Protein AF-A0AAQ0F4A5-F1 (afdb_monomer_lite)

Structure (mmCIF, N/CA/C/O backbone):
data_AF-A0AAQ0F4A5-F1
#
_entry.id   AF-A0AAQ0F4A5-F1
#
loop_
_atom_site.group_PDB
_atom_site.id
_atom_site.type_symbol
_atom_site.label_atom_id
_atom_site.label_alt_id
_atom_site.label_comp_id
_atom_site.label_asym_id
_atom_site.label_entity_id
_atom_site.label_seq_id
_atom_site.pdbx_PDB_ins_code
_atom_site.Cartn_x
_atom_site.Cartn_y
_atom_site.Cartn_z
_atom_site.occupancy
_atom_site.B_iso_or_equiv
_atom_site.auth_seq_id
_atom_site.auth_comp_id
_atom_site.auth_asym_id
_atom_site.auth_atom_id
_atom_site.pdbx_PDB_model_num
ATOM 1 N N . TRP A 1 1 ? -15.335 34.787 22.358 1.00 54.72 1 TRP A N 1
ATOM 2 C CA . TRP A 1 1 ? -14.188 33.852 22.406 1.00 54.72 1 TRP A CA 1
ATOM 3 C C . TRP A 1 1 ? -14.020 33.265 23.816 1.00 54.72 1 TRP A C 1
ATOM 5 O O . TRP A 1 1 ? -14.791 32.371 24.120 1.00 54.72 1 TRP A O 1
ATOM 15 N N . GLN A 1 2 ? -13.180 33.771 24.732 1.00 52.53 2 GLN A N 1
ATOM 16 C CA . GLN A 1 2 ? -12.981 33.135 26.055 1.00 52.53 2 GLN A CA 1
ATOM 17 C C . GLN A 1 2 ? -14.220 33.181 26.975 1.00 52.53 2 GLN A C 1
ATOM 19 O O . GLN A 1 2 ? -14.551 32.189 27.612 1.00 52.53 2 GLN A O 1
ATOM 24 N N . LYS A 1 3 ? -14.953 34.304 26.999 1.00 54.41 3 LYS A N 1
ATOM 25 C CA . LYS A 1 3 ? -16.186 34.454 27.803 1.00 54.41 3 LYS A CA 1
ATOM 26 C C . LYS A 1 3 ? -17.349 33.561 27.346 1.00 54.41 3 LYS A C 1
ATOM 28 O O . LYS A 1 3 ? -18.250 33.306 28.131 1.00 54.41 3 LYS A O 1
ATOM 33 N N . GLU A 1 4 ? -17.346 33.113 26.092 1.00 57.25 4 GLU A N 1
ATOM 34 C CA . GLU A 1 4 ? -18.427 32.281 25.538 1.00 57.25 4 GLU A CA 1
ATOM 35 C C . GLU A 1 4 ? -18.221 30.794 25.831 1.00 57.25 4 GLU A C 1
ATOM 37 O O . GLU A 1 4 ? -19.200 30.064 25.933 1.00 57.25 4 GLU A O 1
ATOM 42 N N . GLN A 1 5 ? -16.973 30.352 26.028 1.00 59.72 5 GLN A N 1
ATOM 43 C CA . GLN A 1 5 ? -16.706 29.000 26.522 1.00 59.72 5 GLN A CA 1
ATOM 44 C C . GLN A 1 5 ? -17.018 28.852 28.013 1.00 59.72 5 GLN A C 1
ATOM 46 O O . GLN A 1 5 ? -17.524 27.814 28.417 1.00 59.72 5 GLN A O 1
ATOM 51 N N . ASP A 1 6 ? -16.777 29.892 28.814 1.00 55.38 6 ASP A N 1
ATOM 52 C CA . ASP A 1 6 ? -17.028 29.860 30.264 1.00 55.38 6 ASP A CA 1
ATOM 53 C C . ASP A 1 6 ? -18.533 29.859 30.611 1.00 55.38 6 ASP A C 1
ATOM 55 O O . ASP A 1 6 ? -18.949 29.328 31.636 1.00 55.38 6 ASP A O 1
ATOM 59 N N . ALA A 1 7 ? -19.369 30.422 29.729 1.00 55.06 7 ALA A N 1
ATOM 60 C CA . ALA A 1 7 ? -20.828 30.451 29.871 1.00 55.06 7 ALA A CA 1
ATOM 61 C C . ALA A 1 7 ? -21.536 29.215 29.2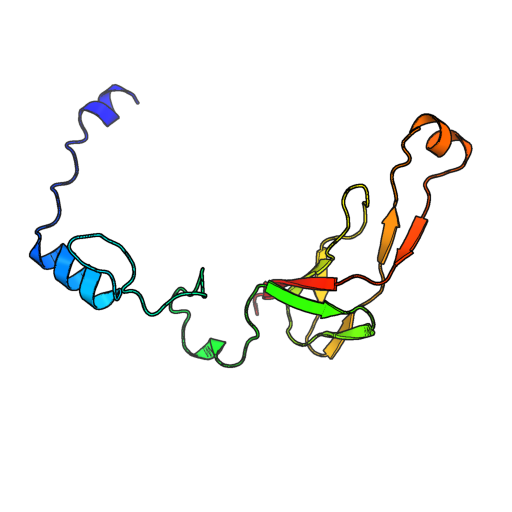80 1.00 55.06 7 ALA A C 1
ATOM 63 O O . ALA A 1 7 ? -22.749 29.063 29.446 1.00 55.06 7 ALA A O 1
ATOM 64 N N . ALA A 1 8 ? -20.806 28.336 28.587 1.00 56.56 8 ALA A N 1
ATOM 65 C CA . ALA A 1 8 ? -21.346 27.079 28.095 1.00 56.56 8 ALA A CA 1
ATOM 66 C C . ALA A 1 8 ? -21.436 26.103 29.272 1.00 56.56 8 ALA A C 1
ATOM 68 O O . ALA A 1 8 ? -20.491 25.375 29.577 1.00 56.56 8 ALA A O 1
ATOM 69 N N . ALA A 1 9 ? -22.579 26.126 29.962 1.00 56.66 9 ALA A N 1
ATOM 70 C CA . ALA A 1 9 ? -22.902 25.134 30.976 1.00 56.66 9 ALA A CA 1
ATOM 71 C C . ALA A 1 9 ? -22.602 23.730 30.412 1.00 56.66 9 ALA A C 1
ATOM 73 O O . ALA A 1 9 ? -23.008 23.447 29.277 1.00 56.66 9 ALA A O 1
ATOM 74 N N . PRO A 1 10 ? -21.885 22.865 31.156 1.00 58.69 10 PRO A N 1
ATOM 75 C CA . PRO A 1 10 ? -21.589 21.519 30.697 1.00 58.69 10 PRO A CA 1
ATOM 76 C C . PRO A 1 10 ? -22.893 20.849 30.257 1.00 58.69 10 PRO A C 1
ATOM 78 O O . PRO A 1 10 ? -23.884 20.955 30.991 1.00 58.69 10 PRO A O 1
ATOM 81 N N . PRO A 1 11 ? -22.935 20.196 29.081 1.00 59.72 11 PRO A N 1
ATOM 82 C CA . PRO A 1 11 ? -24.125 19.474 28.666 1.00 59.72 11 PRO A CA 1
ATOM 83 C C . PRO A 1 11 ? -24.523 18.531 29.796 1.00 59.72 11 PRO A C 1
ATOM 85 O O . PRO A 1 11 ? -23.680 17.837 30.374 1.00 59.72 11 PRO A O 1
ATOM 88 N N . GLN A 1 12 ? -25.803 18.570 30.158 1.00 58.91 12 GLN A N 1
ATOM 89 C CA . GLN A 1 12 ? -26.330 17.757 31.240 1.00 58.91 12 GLN A CA 1
ATOM 90 C C . GLN A 1 12 ? -25.978 16.297 30.945 1.00 58.91 12 GLN A C 1
ATOM 92 O O . GLN A 1 12 ? -26.218 15.816 29.834 1.00 58.91 12 GLN A O 1
ATOM 97 N N . LYS A 1 13 ? -25.339 15.623 31.912 1.00 57.66 13 LYS A N 1
ATOM 98 C CA . LYS A 1 13 ? -24.953 14.219 31.760 1.00 57.66 13 LYS A CA 1
ATOM 99 C C . LYS A 1 13 ? -26.201 13.442 31.310 1.00 57.66 13 LYS A C 1
ATOM 101 O O . LYS A 1 13 ? -27.230 13.567 31.980 1.00 57.66 13 LYS A O 1
ATOM 106 N N . PRO A 1 14 ? -26.145 12.700 30.190 1.00 64.25 14 PRO A N 1
ATOM 107 C CA . PRO A 1 14 ? -27.288 11.921 29.744 1.00 64.25 14 PRO A CA 1
ATOM 108 C C . PRO A 1 14 ? -27.683 10.938 30.846 1.00 64.25 14 PRO A C 1
ATOM 110 O O . PRO A 1 14 ? -26.819 10.403 31.544 1.00 64.25 14 PRO A O 1
ATOM 113 N N . SER A 1 15 ? -28.987 10.743 31.028 1.00 68.75 15 SER A N 1
ATOM 114 C CA . SER A 1 15 ? -29.528 9.823 32.028 1.00 68.75 15 SER A CA 1
ATOM 115 C C . SER A 1 15 ? -28.944 8.422 31.835 1.00 68.75 15 SER A C 1
ATOM 117 O O . SER A 1 15 ? -28.781 7.973 30.699 1.00 68.75 15 SER A O 1
ATOM 119 N N . ASP A 1 16 ? -28.656 7.719 32.932 1.00 68.56 16 ASP A N 1
ATOM 120 C CA . ASP A 1 16 ? -28.017 6.395 32.899 1.00 68.56 16 ASP A CA 1
ATOM 121 C C . ASP A 1 16 ? -28.802 5.365 32.061 1.00 68.56 16 ASP A C 1
ATOM 123 O O . ASP A 1 16 ? -28.211 4.476 31.453 1.00 68.56 16 ASP A O 1
ATOM 127 N N . GLU A 1 17 ? -30.121 5.534 31.934 1.00 70.88 17 GLU A N 1
ATOM 128 C CA . GLU A 1 17 ? -30.977 4.737 31.046 1.00 70.88 17 GLU A CA 1
ATOM 129 C C . GLU A 1 17 ? -30.602 4.905 29.564 1.00 70.88 17 GLU A C 1
ATOM 131 O O . GLU A 1 17 ? -30.446 3.921 28.845 1.00 70.88 17 GLU A O 1
ATOM 136 N N . MET A 1 18 ? -30.361 6.140 29.117 1.00 72.25 18 MET A N 1
ATOM 137 C CA . MET A 1 18 ? -29.965 6.424 27.736 1.00 72.25 18 MET A CA 1
ATOM 138 C C . MET A 1 18 ? -28.540 5.942 27.448 1.00 72.25 18 MET A C 1
ATOM 140 O O . MET A 1 18 ? -28.248 5.489 26.342 1.00 72.25 18 MET A O 1
ATOM 144 N N . ILE A 1 19 ? -27.658 5.993 28.452 1.00 70.00 19 ILE A N 1
ATOM 145 C CA . ILE A 1 19 ? -26.312 5.415 28.369 1.00 70.00 19 ILE A CA 1
ATOM 146 C C . ILE A 1 19 ? -26.407 3.895 28.198 1.00 70.00 19 ILE A C 1
ATOM 148 O O . ILE A 1 19 ? -25.724 3.344 27.339 1.00 70.00 19 ILE A O 1
ATOM 152 N N . ASN A 1 20 ? -27.274 3.226 28.959 1.00 71.56 20 ASN A N 1
ATOM 153 C CA . ASN A 1 20 ? -27.443 1.777 28.897 1.00 71.56 20 ASN A CA 1
ATOM 154 C C . ASN A 1 20 ? -28.075 1.316 27.573 1.00 71.56 20 ASN A C 1
ATOM 156 O O . ASN A 1 20 ? -27.592 0.366 26.961 1.00 71.56 20 ASN A O 1
ATOM 160 N N . GLU A 1 21 ? -29.091 2.028 27.079 1.00 77.06 21 GLU A N 1
ATOM 161 C CA . GLU A 1 21 ? -29.694 1.750 25.770 1.00 77.06 21 GLU A CA 1
ATOM 162 C C . GLU A 1 21 ? -28.677 1.931 24.634 1.00 77.06 21 GLU A C 1
ATOM 164 O O . GLU A 1 21 ? -28.546 1.058 23.774 1.00 77.06 21 GLU A O 1
ATOM 169 N N . MET A 1 22 ? -27.881 3.009 24.655 1.00 72.44 22 MET A N 1
ATOM 170 C CA . MET A 1 22 ? -26.809 3.204 23.672 1.00 72.44 22 MET A CA 1
ATOM 171 C C . MET A 1 22 ? -25.698 2.159 23.803 1.00 72.44 22 MET A C 1
ATOM 173 O O . MET A 1 22 ? -25.209 1.667 22.786 1.00 72.44 22 MET A O 1
ATOM 177 N N . ALA A 1 23 ? -25.306 1.795 25.025 1.00 70.44 23 ALA A N 1
ATOM 178 C CA . ALA A 1 23 ? -24.283 0.786 25.274 1.00 70.44 23 ALA A CA 1
ATOM 179 C C . ALA A 1 23 ? -24.733 -0.585 24.758 1.00 70.44 23 ALA A C 1
ATOM 181 O O . ALA A 1 23 ? -24.020 -1.215 23.981 1.00 70.44 23 ALA A O 1
ATOM 182 N N . LYS A 1 24 ? -25.965 -0.998 25.067 1.00 71.25 24 LYS A N 1
ATOM 183 C CA . LYS A 1 24 ? -26.567 -2.230 24.549 1.00 71.25 24 LYS A CA 1
ATOM 184 C C . LYS A 1 24 ? -26.690 -2.207 23.026 1.00 71.25 24 LYS A C 1
ATOM 186 O O . LYS A 1 24 ? -26.307 -3.177 22.377 1.00 71.25 24 LYS A O 1
ATOM 191 N N . ALA A 1 25 ? -27.147 -1.095 22.446 1.00 72.62 25 ALA A N 1
ATOM 192 C CA . ALA A 1 25 ? -27.235 -0.925 20.995 1.00 72.62 25 ALA A CA 1
ATOM 193 C C . ALA A 1 25 ? -25.862 -0.980 20.299 1.00 72.62 25 ALA A C 1
ATOM 195 O O . ALA A 1 25 ? -25.771 -1.400 19.147 1.00 72.62 25 ALA A O 1
ATOM 196 N N . LYS A 1 26 ? -24.786 -0.568 20.980 1.00 67.94 26 LYS A N 1
ATOM 197 C CA . LYS A 1 26 ? -23.406 -0.586 20.467 1.00 67.94 26 LYS A CA 1
ATOM 198 C C . LYS A 1 26 ? -22.572 -1.770 20.965 1.00 67.94 26 LYS A C 1
ATOM 200 O O . LYS A 1 26 ? -21.384 -1.820 20.661 1.00 67.94 26 LYS A O 1
ATOM 205 N N . HIS A 1 27 ? -23.179 -2.731 21.669 1.00 66.94 27 HIS A N 1
ATOM 206 C CA . HIS A 1 27 ? -22.498 -3.896 22.251 1.00 66.94 27 HIS A CA 1
ATOM 207 C C . HIS A 1 27 ? -21.318 -3.517 23.170 1.00 66.94 27 HIS A C 1
ATOM 209 O O . HIS A 1 27 ? -20.295 -4.203 23.231 1.00 66.94 27 HIS A O 1
ATOM 215 N N . LEU A 1 28 ? -21.467 -2.401 23.876 1.00 67.38 28 LEU A N 1
ATOM 216 C CA . LEU A 1 28 ? -20.521 -1.895 24.857 1.00 67.38 28 LEU A CA 1
ATOM 217 C C . LEU A 1 28 ? -21.000 -2.262 26.258 1.00 67.38 28 LEU A C 1
ATOM 219 O O . LEU A 1 28 ? -22.200 -2.300 26.531 1.00 67.38 28 LEU A O 1
ATOM 223 N N . ASP A 1 29 ? -20.052 -2.509 27.153 1.00 66.19 29 ASP A N 1
ATOM 224 C CA . ASP A 1 29 ? -20.347 -2.652 28.569 1.00 66.19 29 ASP A CA 1
ATOM 225 C C . ASP A 1 29 ? -20.735 -1.277 29.156 1.00 66.19 29 ASP A C 1
ATOM 227 O O . ASP A 1 29 ? -19.936 -0.339 29.077 1.00 66.19 29 ASP A O 1
ATOM 231 N N . PRO A 1 30 ? -21.936 -1.113 29.737 1.00 60.78 30 PRO A N 1
ATOM 232 C CA . PRO A 1 30 ? -22.426 0.182 30.212 1.00 60.78 30 PRO A CA 1
ATOM 233 C C . PRO A 1 30 ? -21.657 0.724 31.428 1.00 60.78 30 PRO A C 1
ATOM 235 O O . PRO A 1 30 ? -21.676 1.931 31.660 1.00 60.78 30 PRO A O 1
ATOM 238 N N . ALA A 1 31 ? -20.971 -0.131 32.195 1.00 62.25 31 ALA A N 1
ATOM 239 C CA . ALA A 1 31 ? -20.199 0.285 33.367 1.00 62.25 31 ALA A CA 1
ATOM 240 C C . ALA A 1 31 ? -18.757 0.682 33.013 1.00 62.25 31 ALA A C 1
ATOM 242 O O . ALA A 1 31 ? -18.173 1.544 33.668 1.00 62.25 31 ALA A O 1
ATOM 243 N N . THR A 1 32 ? -18.192 0.069 31.971 1.00 60.66 32 THR A N 1
ATOM 244 C CA . THR A 1 32 ? -16.766 0.195 31.635 1.00 60.66 32 THR A CA 1
ATOM 245 C C . THR A 1 32 ? -16.525 0.911 30.304 1.00 60.66 32 THR A C 1
ATOM 247 O O . THR A 1 32 ? -15.406 1.334 30.025 1.00 60.66 32 THR A O 1
ATOM 250 N N . GLY A 1 33 ? -17.551 1.047 29.458 1.00 58.72 33 GLY A N 1
ATOM 251 C CA . GLY A 1 33 ? -17.445 1.605 28.105 1.00 58.72 33 GLY A CA 1
ATOM 252 C C . GLY A 1 33 ? -16.601 0.759 27.142 1.00 58.72 33 GLY A C 1
ATOM 253 O O . GLY A 1 33 ? -16.313 1.196 26.030 1.00 58.72 33 GLY A O 1
ATOM 254 N N . LEU A 1 34 ? -16.185 -0.438 27.563 1.00 65.00 34 LEU A N 1
ATOM 255 C CA . LEU A 1 34 ? -15.331 -1.337 26.795 1.00 65.00 34 LEU A CA 1
ATOM 256 C C . LEU A 1 34 ? -16.181 -2.293 25.948 1.00 65.00 34 LEU A C 1
ATOM 258 O O . LEU A 1 34 ? -17.263 -2.700 26.382 1.00 65.00 34 LEU A O 1
ATOM 262 N N . PRO A 1 35 ? -15.703 -2.688 24.755 1.00 60.47 35 PRO A N 1
ATOM 263 C CA . PRO A 1 35 ? -16.353 -3.736 23.984 1.00 60.47 35 PRO A CA 1
ATOM 264 C C . PRO A 1 35 ? -16.306 -5.046 24.777 1.00 60.47 35 PRO A C 1
ATOM 266 O O . PRO A 1 35 ? -15.260 -5.415 25.318 1.00 60.47 35 PRO A O 1
ATOM 269 N N . LEU A 1 36 ? -17.435 -5.753 24.847 1.00 59.06 36 LEU A N 1
ATOM 270 C CA . LEU A 1 36 ? -17.506 -7.053 25.514 1.00 59.06 36 LEU A CA 1
ATOM 271 C C . LEU A 1 36 ? -16.467 -8.004 24.892 1.00 59.06 36 LEU A C 1
ATOM 273 O O . LEU A 1 36 ? -16.398 -8.166 23.670 1.00 59.06 36 LEU A O 1
ATOM 277 N N . ALA A 1 37 ? -15.619 -8.591 25.743 1.00 50.50 37 ALA A N 1
ATOM 278 C CA . ALA A 1 37 ? -14.526 -9.468 25.341 1.00 50.50 37 ALA A CA 1
ATOM 279 C C . ALA A 1 37 ? -15.069 -10.644 24.509 1.00 50.50 37 ALA A C 1
ATOM 281 O O . ALA A 1 37 ? -15.760 -11.525 25.014 1.00 50.50 37 ALA A O 1
ATOM 282 N N . GLY A 1 38 ? -14.787 -10.598 23.208 1.00 49.22 38 GLY A N 1
ATOM 283 C CA . GLY A 1 38 ? -15.363 -11.470 22.182 1.00 49.22 38 GLY A CA 1
ATOM 284 C C . GLY A 1 38 ? -15.298 -10.850 20.782 1.00 49.22 38 GLY A C 1
ATOM 285 O O . GLY A 1 38 ? -15.254 -11.575 19.796 1.00 49.22 38 GLY A O 1
ATOM 286 N N . VAL A 1 39 ? -15.188 -9.519 20.694 1.00 50.62 39 VAL A N 1
ATOM 287 C CA . VAL A 1 39 ? -14.875 -8.787 19.452 1.00 50.62 39 VAL A CA 1
ATOM 288 C C . VAL A 1 39 ? -13.438 -8.265 19.525 1.00 50.62 39 VAL A C 1
ATOM 290 O O . VAL A 1 39 ? -13.179 -7.066 19.565 1.00 50.62 39 VAL A O 1
ATOM 293 N N . GLN A 1 40 ? -12.477 -9.178 19.648 1.00 47.56 40 GLN A N 1
ATOM 294 C CA . GLN A 1 40 ? -11.072 -8.851 19.405 1.00 47.56 40 GLN A CA 1
ATOM 295 C C . GLN A 1 40 ? -10.833 -9.007 17.896 1.00 47.56 40 GLN A C 1
ATOM 297 O O . GLN A 1 40 ? -11.257 -9.998 17.306 1.00 47.56 40 GLN A O 1
ATOM 302 N N . ASP A 1 41 ? -10.191 -8.000 17.301 1.00 42.47 41 ASP A N 1
ATOM 303 C CA . ASP A 1 41 ? -9.798 -7.902 15.889 1.00 42.47 41 ASP A CA 1
ATOM 304 C C . ASP A 1 41 ? -10.898 -7.622 14.851 1.00 42.47 41 ASP A C 1
ATOM 306 O O . ASP A 1 41 ? -11.107 -8.401 13.931 1.00 42.47 41 ASP A O 1
ATOM 310 N N . LYS A 1 42 ? -11.536 -6.445 14.929 1.00 41.62 42 LYS A N 1
ATOM 311 C CA . LYS A 1 42 ? -11.719 -5.544 13.766 1.00 41.62 42 LYS A CA 1
ATOM 312 C C . LYS A 1 42 ? -11.906 -4.110 14.255 1.00 41.62 42 LYS A C 1
ATOM 314 O O . LYS A 1 42 ? -13.019 -3.634 14.455 1.00 41.62 42 LYS A O 1
ATOM 319 N N . THR A 1 43 ? -10.787 -3.419 14.454 1.00 44.16 43 THR A N 1
ATOM 320 C CA . THR A 1 43 ? -10.795 -1.957 14.524 1.00 44.16 43 THR A CA 1
ATOM 321 C C . THR A 1 43 ? -11.354 -1.415 13.198 1.00 44.16 43 THR A C 1
ATOM 323 O O . THR A 1 43 ? -10.959 -1.879 12.127 1.00 44.16 43 THR A O 1
ATOM 326 N N . SER A 1 44 ? -12.312 -0.491 13.286 1.00 46.34 44 SER A N 1
ATOM 327 C CA . SER A 1 44 ? -13.025 0.165 12.174 1.00 46.34 44 SER A CA 1
ATOM 328 C C . SER A 1 44 ? -14.005 -0.706 11.370 1.00 46.34 44 SER A C 1
ATOM 330 O O . SER A 1 44 ? -13.769 -1.048 10.215 1.00 46.34 44 SER A O 1
ATOM 332 N N . ALA A 1 45 ? -15.176 -0.984 11.944 1.00 43.66 45 ALA A N 1
ATOM 333 C CA . ALA A 1 45 ? -16.376 -1.313 11.174 1.00 43.66 45 ALA A CA 1
ATOM 334 C C . ALA A 1 45 ? -17.559 -0.493 11.710 1.00 43.66 45 ALA A C 1
ATOM 336 O O . ALA A 1 45 ? -18.338 -0.942 12.547 1.00 43.66 45 ALA A O 1
ATOM 337 N N . GLU A 1 46 ? -17.668 0.746 11.233 1.00 43.78 46 GLU A N 1
ATOM 338 C CA . GLU A 1 46 ? -18.942 1.465 11.217 1.00 43.78 46 GLU A CA 1
ATOM 339 C C . GLU A 1 46 ? -19.956 0.619 10.414 1.00 43.78 46 GLU A C 1
ATOM 341 O O . GLU A 1 46 ? -19.545 0.017 9.415 1.00 43.78 46 GLU A O 1
ATOM 346 N N . PRO A 1 47 ? -21.238 0.491 10.825 1.00 43.00 47 PRO A N 1
ATOM 347 C CA . PRO A 1 47 ? -22.236 -0.271 10.078 1.00 43.00 47 PRO A CA 1
ATOM 348 C C . PRO A 1 47 ? -22.533 0.461 8.770 1.00 43.00 47 PRO A C 1
ATOM 350 O O . PRO A 1 47 ? -23.430 1.292 8.663 1.00 43.00 47 PRO A O 1
ATOM 353 N N . GLN A 1 48 ? -21.703 0.178 7.780 1.00 48.41 48 GLN A N 1
ATOM 354 C CA . GLN A 1 48 ? -21.775 0.735 6.451 1.00 48.41 48 GLN A CA 1
ATOM 355 C C . GLN A 1 48 ? -22.838 -0.104 5.690 1.00 48.41 48 GLN A C 1
ATOM 357 O O . GLN A 1 48 ? -22.843 -1.335 5.810 1.00 48.41 48 GLN A O 1
ATOM 362 N N . PRO A 1 49 ? -23.816 0.528 5.010 1.00 43.66 49 PRO A N 1
ATOM 363 C CA . PRO A 1 49 ? -25.034 -0.128 4.526 1.00 43.66 49 PRO A CA 1
ATOM 364 C C . PRO A 1 49 ? -24.758 -1.334 3.615 1.00 43.66 49 PRO A C 1
ATOM 366 O O . PRO A 1 49 ? -23.751 -1.400 2.915 1.00 43.66 49 PR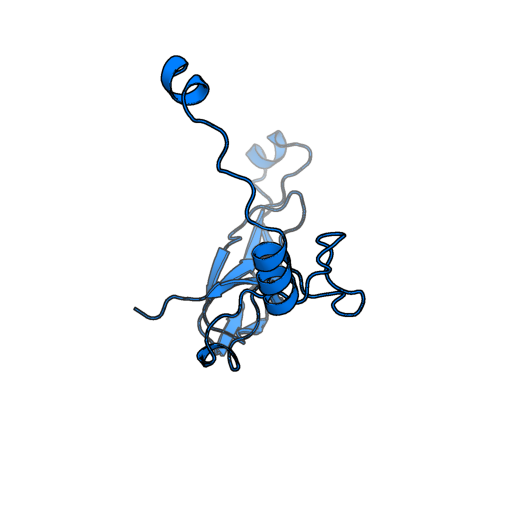O A O 1
ATOM 369 N N . ALA A 1 50 ? -25.682 -2.298 3.634 1.00 44.59 50 ALA A N 1
ATOM 370 C CA . ALA A 1 50 ? -25.573 -3.663 3.102 1.00 44.59 50 ALA A CA 1
ATOM 371 C C . ALA A 1 50 ? -25.180 -3.824 1.610 1.00 44.59 50 ALA A C 1
ATOM 373 O O . ALA A 1 50 ? -25.019 -4.947 1.140 1.00 44.59 50 ALA A O 1
ATOM 374 N N . THR A 1 51 ? -24.942 -2.742 0.868 1.00 47.88 51 THR A N 1
ATOM 375 C CA . THR A 1 51 ? -24.282 -2.738 -0.449 1.00 47.88 51 THR A CA 1
ATOM 376 C C . THR A 1 51 ? -22.778 -3.056 -0.395 1.00 47.88 51 THR A C 1
ATOM 378 O O . THR A 1 51 ? -22.166 -3.285 -1.435 1.00 47.88 51 THR A O 1
ATOM 381 N N . LEU A 1 52 ? -22.169 -3.125 0.794 1.00 50.44 52 LEU A N 1
ATOM 382 C CA . LEU A 1 52 ? -20.725 -3.348 0.987 1.00 50.44 52 LEU A CA 1
ATOM 383 C C . LEU A 1 52 ? -20.311 -4.785 1.269 1.00 50.44 52 LEU A C 1
ATOM 385 O O . LEU A 1 52 ? -19.121 -5.071 1.330 1.00 50.44 52 LEU A O 1
ATOM 389 N N . ALA A 1 53 ? -21.262 -5.710 1.381 1.00 51.41 53 ALA A N 1
ATOM 390 C CA . ALA A 1 53 ? -20.950 -7.120 1.610 1.00 51.41 53 ALA A CA 1
ATOM 391 C C . ALA A 1 53 ? -20.166 -7.776 0.448 1.00 51.41 53 ALA A C 1
ATOM 393 O O . ALA A 1 53 ? -19.666 -8.886 0.603 1.00 51.41 53 ALA A O 1
ATOM 394 N N . THR A 1 54 ? -20.044 -7.101 -0.703 1.00 62.38 54 THR A N 1
ATOM 395 C CA . THR A 1 54 ? -19.254 -7.566 -1.860 1.00 62.38 54 THR A CA 1
ATOM 396 C C . THR A 1 54 ? -17.872 -6.913 -1.949 1.00 62.38 54 THR A C 1
ATOM 398 O O . THR A 1 54 ? -17.006 -7.445 -2.642 1.00 62.38 54 THR A O 1
ATOM 401 N N . ARG A 1 55 ? -17.653 -5.774 -1.277 1.00 73.75 55 ARG A N 1
ATOM 402 C CA . ARG A 1 55 ? -16.409 -5.010 -1.411 1.00 73.75 55 ARG A CA 1
ATOM 403 C C . ARG A 1 55 ? -15.353 -5.503 -0.427 1.00 73.75 55 ARG A C 1
ATOM 405 O O . ARG A 1 55 ? -15.648 -5.766 0.741 1.00 73.75 55 ARG A O 1
ATOM 412 N N . LEU A 1 56 ? -14.118 -5.635 -0.898 1.00 84.25 56 LEU A N 1
ATOM 413 C CA . LEU A 1 56 ? -12.976 -5.984 -0.059 1.00 84.25 56 LEU A CA 1
ATOM 414 C C . LEU A 1 56 ? -12.704 -4.879 0.959 1.00 84.25 56 LEU A C 1
ATOM 416 O O . LEU A 1 56 ? -12.752 -3.708 0.600 1.00 84.25 56 LEU A O 1
ATOM 420 N N . PRO A 1 57 ? -12.368 -5.223 2.212 1.00 86.25 57 PRO A N 1
ATOM 421 C CA . PRO A 1 57 ? -12.140 -4.224 3.244 1.00 86.25 57 PRO A CA 1
ATOM 422 C C . PRO A 1 57 ? -10.957 -3.313 2.896 1.00 86.25 57 PRO A C 1
ATOM 424 O O . PRO A 1 57 ? -9.931 -3.768 2.377 1.00 86.25 57 PRO A O 1
ATOM 427 N N . ILE A 1 58 ? -11.062 -2.034 3.263 1.00 88.81 58 ILE A N 1
ATOM 428 C CA . ILE A 1 58 ? -9.921 -1.109 3.253 1.00 88.81 58 ILE A CA 1
ATOM 429 C C . ILE A 1 58 ? -8.787 -1.725 4.085 1.00 88.81 58 ILE A C 1
ATOM 431 O O . ILE A 1 58 ? -9.017 -2.332 5.131 1.00 88.81 58 ILE A O 1
ATOM 435 N N . GLY A 1 59 ? -7.557 -1.611 3.590 1.00 88.75 59 GLY A N 1
ATOM 436 C CA . GLY A 1 59 ? -6.386 -2.288 4.140 1.00 88.75 59 GLY A CA 1
ATOM 437 C C . GLY A 1 59 ? -6.059 -3.624 3.471 1.00 88.75 59 GLY A C 1
ATOM 438 O O . GLY A 1 59 ? -4.991 -4.170 3.745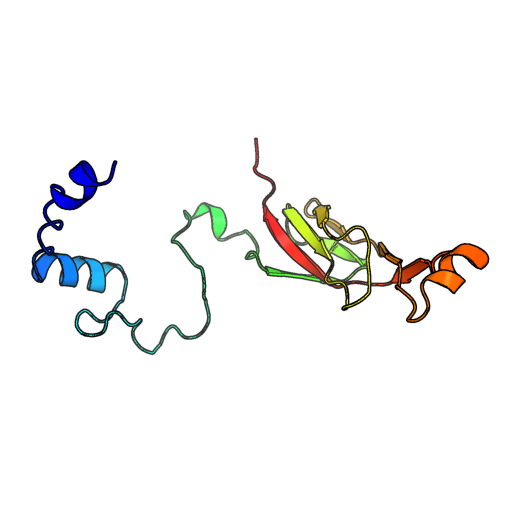 1.00 88.75 59 GLY A O 1
ATOM 439 N N . THR A 1 60 ? -6.914 -4.129 2.572 1.00 90.00 60 THR A N 1
ATOM 440 C CA . THR A 1 60 ? -6.602 -5.292 1.725 1.00 90.00 60 THR A CA 1
ATOM 441 C C . THR A 1 60 ? -5.270 -5.091 1.011 1.00 90.00 60 THR A C 1
ATOM 443 O O . THR A 1 60 ? -4.994 -4.003 0.507 1.00 90.00 60 THR A O 1
ATOM 446 N N . VAL A 1 61 ? -4.448 -6.142 0.964 1.00 93.31 61 VAL A N 1
ATOM 447 C CA . VAL A 1 61 ? -3.118 -6.114 0.349 1.00 93.31 61 VAL A CA 1
ATOM 448 C C . VAL A 1 61 ? -3.076 -7.025 -0.873 1.00 93.31 61 VAL A C 1
ATOM 450 O O . VAL A 1 61 ? -3.524 -8.165 -0.804 1.00 93.31 61 VAL A O 1
ATOM 453 N N . ALA A 1 62 ? -2.492 -6.533 -1.961 1.00 92.94 62 ALA A N 1
ATOM 454 C CA . ALA A 1 62 ? -2.256 -7.271 -3.196 1.00 92.94 62 ALA A CA 1
ATOM 455 C C . ALA A 1 62 ? -0.824 -7.029 -3.699 1.00 92.94 62 ALA A C 1
ATOM 457 O O . ALA A 1 62 ? -0.210 -5.999 -3.408 1.00 92.94 62 ALA A O 1
ATOM 458 N N . ARG A 1 63 ? -0.240 -7.992 -4.410 1.00 93.56 63 ARG A N 1
ATOM 459 C CA . ARG A 1 63 ? 1.164 -7.932 -4.848 1.00 93.56 63 ARG A CA 1
ATOM 460 C C . ARG A 1 63 ? 1.285 -7.398 -6.269 1.00 93.56 63 ARG A C 1
ATOM 462 O O . ARG A 1 63 ? 0.401 -7.577 -7.100 1.00 93.56 63 ARG A O 1
ATOM 469 N N . THR A 1 64 ? 2.428 -6.787 -6.581 1.00 93.06 64 THR A N 1
ATOM 470 C CA . THR A 1 64 ? 2.804 -6.506 -7.973 1.00 93.06 64 THR A CA 1
ATOM 471 C C . THR A 1 64 ? 2.639 -7.754 -8.852 1.00 93.06 64 THR A C 1
ATOM 473 O O . THR A 1 64 ? 3.129 -8.828 -8.512 1.00 93.06 64 THR A O 1
ATOM 476 N N . GLY A 1 65 ? 1.997 -7.586 -10.007 1.00 91.62 65 GLY A N 1
ATOM 477 C CA . GLY A 1 65 ? 1.699 -8.640 -10.976 1.00 91.62 65 GLY A CA 1
ATOM 478 C C . GLY A 1 65 ? 0.343 -9.317 -10.769 1.00 91.62 65 GLY A C 1
ATOM 479 O O . GLY A 1 65 ? -0.141 -9.970 -11.691 1.00 91.62 65 GLY A O 1
ATOM 480 N N . GLU A 1 66 ? -0.298 -9.145 -9.610 1.00 92.31 66 GLU A N 1
ATOM 481 C CA . GLU A 1 66 ? -1.641 -9.671 -9.365 1.00 92.31 66 GLU A CA 1
ATOM 482 C C . GLU A 1 66 ? -2.719 -8.790 -10.006 1.00 92.31 66 GLU A C 1
ATOM 484 O O . GLU A 1 66 ? -2.537 -7.588 -10.231 1.00 92.31 66 GLU A O 1
ATOM 489 N N . ARG A 1 67 ? -3.866 -9.412 -10.299 1.00 93.00 67 ARG A N 1
ATOM 490 C CA . ARG A 1 67 ? -5.084 -8.710 -10.708 1.00 93.00 67 ARG A CA 1
ATOM 491 C C . ARG A 1 67 ? -5.645 -7.965 -9.499 1.00 93.00 67 ARG A C 1
ATOM 493 O O . ARG A 1 67 ? -5.839 -8.560 -8.442 1.00 93.00 67 ARG A O 1
ATOM 500 N N . CYS A 1 68 ? -5.924 -6.682 -9.670 1.00 91.19 68 CYS A N 1
ATOM 501 C CA . CYS A 1 68 ? -6.468 -5.814 -8.646 1.00 91.19 68 CYS A CA 1
ATOM 502 C C . CYS A 1 68 ? -7.848 -6.345 -8.230 1.00 91.19 68 CYS A C 1
ATOM 504 O O . CYS A 1 68 ? -8.717 -6.524 -9.089 1.00 91.19 68 CYS A O 1
ATOM 506 N N . PRO A 1 69 ? -8.059 -6.668 -6.949 1.00 88.94 69 PRO A N 1
ATOM 507 C CA . PRO A 1 69 ? -9.258 -7.385 -6.537 1.00 88.94 69 PRO A CA 1
ATOM 508 C C . PRO A 1 69 ? -10.467 -6.454 -6.341 1.00 88.94 69 PRO A C 1
ATOM 510 O O . PRO A 1 69 ? -11.605 -6.917 -6.423 1.00 88.94 69 PRO A O 1
ATOM 513 N N . GLU A 1 70 ? -10.226 -5.154 -6.147 1.00 90.06 70 GLU A N 1
ATOM 514 C CA . GLU A 1 70 ? -11.241 -4.126 -5.903 1.00 90.06 70 GLU A CA 1
ATOM 515 C C . GLU A 1 70 ? -10.863 -2.818 -6.596 1.00 90.06 70 GLU A C 1
ATOM 517 O O . GLU A 1 70 ? -9.683 -2.459 -6.632 1.00 90.06 70 GLU A O 1
ATOM 522 N N . ASP A 1 71 ? -11.855 -2.092 -7.106 1.00 90.62 71 ASP A N 1
ATOM 523 C CA . ASP A 1 71 ? -11.637 -0.730 -7.573 1.00 90.62 71 ASP A CA 1
ATOM 524 C C . ASP A 1 71 ? -11.370 0.217 -6.399 1.00 90.62 71 ASP A C 1
ATOM 526 O O . ASP A 1 71 ? -12.007 0.176 -5.345 1.00 90.62 71 ASP A O 1
ATOM 530 N N . GLY A 1 72 ? -10.360 1.063 -6.554 1.00 92.62 72 GLY A N 1
ATOM 531 C CA . GLY A 1 72 ? -9.937 1.898 -5.451 1.00 92.62 72 GLY A CA 1
ATOM 532 C C . GLY A 1 72 ? -8.640 2.633 -5.679 1.00 92.62 72 GLY A C 1
ATOM 533 O O . GLY A 1 72 ? -7.941 2.490 -6.684 1.00 92.62 72 GLY A O 1
ATOM 534 N N . VAL A 1 73 ? -8.313 3.432 -4.683 1.00 93.69 73 VAL A N 1
ATOM 535 C CA . VAL A 1 73 ? -7.001 4.014 -4.496 1.00 93.69 73 VAL A CA 1
ATOM 536 C C . VAL A 1 73 ? -6.172 3.038 -3.670 1.00 93.69 73 VAL A C 1
ATOM 538 O O . VAL A 1 73 ? -6.559 2.635 -2.572 1.00 93.69 73 VAL A O 1
ATOM 541 N N . TRP A 1 74 ? -5.018 2.660 -4.201 1.00 94.75 74 TRP A N 1
ATOM 542 C CA . TRP A 1 74 ? -4.079 1.747 -3.577 1.00 94.75 74 TRP A CA 1
ATOM 543 C C . TRP A 1 74 ? -2.756 2.449 -3.303 1.00 94.75 74 TRP A C 1
ATOM 545 O O . TRP A 1 74 ? -2.212 3.144 -4.161 1.00 94.75 74 TRP A O 1
ATOM 555 N N . CYS A 1 75 ? -2.219 2.206 -2.113 1.00 94.25 75 CYS A N 1
ATOM 556 C CA . CYS A 1 75 ? -0.942 2.720 -1.664 1.00 94.25 75 CYS A CA 1
ATOM 557 C C . CYS A 1 75 ? 0.130 1.618 -1.662 1.00 94.25 75 CYS A C 1
ATOM 559 O O . CYS A 1 75 ? -0.037 0.579 -1.024 1.00 94.25 75 CYS A O 1
ATOM 561 N N . ALA A 1 76 ? 1.230 1.822 -2.376 1.00 93.75 76 ALA A N 1
ATOM 562 C CA . ALA A 1 76 ? 2.413 0.985 -2.348 1.00 93.75 76 ALA A CA 1
ATOM 563 C C . ALA A 1 76 ? 3.127 1.108 -0.995 1.00 93.75 76 ALA A C 1
ATOM 565 O O . ALA A 1 76 ? 3.565 2.182 -0.582 1.00 93.75 76 ALA A O 1
ATOM 566 N N . ALA A 1 77 ? 3.296 -0.025 -0.320 1.00 90.19 77 ALA A N 1
ATOM 567 C CA . ALA A 1 77 ? 4.085 -0.137 0.895 1.00 90.19 77 ALA A CA 1
ATOM 568 C C . ALA A 1 77 ? 5.584 -0.043 0.562 1.00 90.19 77 ALA A C 1
ATOM 570 O O . ALA A 1 77 ? 6.242 -1.048 0.277 1.00 90.19 77 ALA A O 1
ATOM 571 N N . LEU A 1 78 ? 6.104 1.184 0.577 1.00 88.50 78 LEU A N 1
ATOM 572 C CA . LEU A 1 78 ? 7.527 1.490 0.444 1.00 88.50 78 LEU A CA 1
ATOM 573 C C . LEU A 1 78 ? 8.270 1.245 1.761 1.00 88.50 78 LEU A C 1
ATOM 575 O O . LEU A 1 78 ? 7.706 1.408 2.843 1.00 88.50 78 LEU A O 1
ATOM 579 N N . LYS A 1 79 ? 9.547 0.859 1.673 1.00 84.75 79 LYS A N 1
ATOM 580 C CA . LYS A 1 79 ? 10.421 0.748 2.850 1.00 84.75 79 LYS A CA 1
ATOM 581 C C . LYS A 1 79 ? 10.904 2.131 3.290 1.00 84.75 79 LYS A C 1
ATOM 583 O O . LYS A 1 79 ? 10.945 3.065 2.492 1.00 84.75 79 LYS A O 1
ATOM 588 N N . GLU A 1 80 ? 11.328 2.257 4.545 1.00 81.25 80 GLU A N 1
ATOM 589 C CA . GLU A 1 80 ? 11.988 3.477 5.023 1.00 81.25 80 GLU A CA 1
ATOM 590 C C . GLU A 1 80 ? 13.189 3.837 4.136 1.00 81.25 80 GLU A C 1
ATOM 592 O O . GLU A 1 80 ? 14.001 2.983 3.780 1.00 81.25 80 GLU A O 1
ATOM 597 N N . GLY A 1 81 ? 13.277 5.111 3.746 1.00 76.75 81 GLY A N 1
ATOM 598 C CA . GLY A 1 81 ? 14.312 5.615 2.839 1.00 76.75 81 GLY A CA 1
ATOM 599 C C . GLY A 1 81 ? 14.020 5.439 1.342 1.00 76.75 81 GLY A C 1
ATOM 600 O O . GLY A 1 81 ? 14.794 5.950 0.530 1.00 76.75 81 GLY A O 1
ATOM 601 N N . GLN A 1 82 ? 12.916 4.777 0.969 1.00 84.69 82 GLN A N 1
ATOM 602 C CA . GLN A 1 82 ? 12.436 4.701 -0.413 1.00 84.69 82 GLN A CA 1
ATOM 603 C C . GLN A 1 82 ? 11.394 5.788 -0.700 1.00 84.69 82 GLN A C 1
ATOM 605 O O . GLN A 1 82 ? 10.423 5.944 0.037 1.00 84.69 82 GLN A O 1
ATOM 610 N N . ALA A 1 83 ? 11.569 6.501 -1.810 1.00 81.44 83 ALA A N 1
ATOM 611 C CA . ALA A 1 83 ? 10.608 7.472 -2.325 1.00 81.44 83 ALA A CA 1
ATOM 612 C C . ALA A 1 83 ? 10.151 7.081 -3.738 1.00 81.44 83 ALA A C 1
ATOM 614 O O . ALA A 1 83 ? 10.962 6.744 -4.600 1.00 81.44 83 ALA A O 1
ATOM 615 N N . GLY A 1 84 ? 8.853 7.134 -4.010 1.00 83.25 84 GLY A N 1
ATOM 616 C CA . GLY A 1 84 ? 8.289 6.793 -5.314 1.00 83.25 84 GLY A CA 1
ATOM 617 C C . GLY A 1 84 ? 6.798 7.091 -5.361 1.00 83.25 84 GLY A C 1
ATOM 618 O O . GLY A 1 84 ? 6.255 7.632 -4.398 1.00 83.25 84 GLY A O 1
ATOM 619 N N . ASP A 1 85 ? 6.149 6.723 -6.466 1.00 80.50 85 ASP A N 1
ATOM 620 C CA . ASP A 1 85 ? 4.691 6.806 -6.590 1.00 80.50 85 ASP A CA 1
ATOM 621 C C . ASP A 1 85 ? 4.043 5.871 -5.569 1.00 80.50 85 ASP A C 1
ATOM 623 O O . ASP A 1 85 ? 3.894 4.668 -5.801 1.00 80.50 85 ASP A O 1
ATOM 627 N N . SER A 1 86 ? 3.706 6.433 -4.414 1.00 84.25 86 SER A N 1
ATOM 628 C CA . SER A 1 86 ? 3.126 5.694 -3.309 1.00 84.25 86 SER A CA 1
ATOM 629 C C . SER A 1 86 ? 1.646 5.446 -3.529 1.00 84.25 86 SER A C 1
ATOM 631 O O . SER A 1 86 ? 1.194 4.393 -3.135 1.00 84.25 86 SER A O 1
ATOM 633 N N . GLU A 1 87 ? 0.889 6.322 -4.190 1.00 91.31 87 GLU A N 1
ATOM 634 C CA . GLU A 1 87 ? -0.565 6.176 -4.335 1.00 91.31 87 GLU A CA 1
ATOM 635 C C . GLU A 1 87 ? -1.004 6.144 -5.803 1.00 91.31 87 GLU A C 1
ATOM 637 O O . GLU A 1 87 ? -0.610 6.996 -6.602 1.00 91.31 87 GLU A O 1
ATOM 642 N N . ARG A 1 88 ? -1.836 5.162 -6.175 1.00 92.06 88 ARG A N 1
ATOM 643 C CA . ARG A 1 88 ? -2.429 5.053 -7.516 1.00 92.06 88 ARG A CA 1
ATOM 644 C C . ARG A 1 88 ? -3.853 4.529 -7.481 1.00 92.06 88 ARG A C 1
ATOM 646 O O . ARG A 1 88 ? -4.235 3.758 -6.610 1.00 92.06 88 ARG A O 1
ATOM 653 N N . ARG A 1 89 ? -4.627 4.931 -8.483 1.00 93.19 89 ARG A N 1
ATOM 654 C CA . ARG A 1 89 ? -5.985 4.438 -8.720 1.00 93.19 89 ARG A CA 1
ATOM 655 C C . ARG A 1 89 ? -5.919 3.193 -9.593 1.00 93.19 89 ARG A C 1
ATOM 657 O O . ARG A 1 89 ? -5.247 3.221 -10.621 1.00 93.19 89 ARG A O 1
ATOM 664 N N . PHE A 1 90 ? -6.628 2.148 -9.194 1.00 93.12 90 PHE A N 1
ATOM 665 C CA . PHE A 1 90 ? -6.781 0.919 -9.962 1.00 93.12 90 PHE A CA 1
ATOM 666 C C . PHE A 1 90 ? -8.247 0.532 -10.035 1.00 93.12 90 PHE A C 1
ATOM 668 O O . PHE A 1 90 ? -9.007 0.750 -9.091 1.00 93.12 90 PHE A O 1
ATOM 675 N N . LEU A 1 91 ? -8.633 -0.055 -11.161 1.00 91.31 91 LEU A N 1
ATOM 676 C CA . LEU A 1 91 ? -9.923 -0.698 -11.324 1.00 91.31 91 LEU A CA 1
ATOM 677 C C . LEU A 1 91 ? -9.792 -2.191 -11.037 1.00 91.31 91 LEU A C 1
ATOM 679 O O . LEU A 1 91 ? -8.735 -2.803 -11.219 1.00 91.31 91 LEU A O 1
ATOM 683 N N . LYS A 1 92 ? -10.899 -2.804 -10.624 1.00 91.38 92 LYS A N 1
ATOM 684 C CA . LYS A 1 92 ? -10.976 -4.251 -10.443 1.00 91.38 92 LYS A CA 1
ATOM 685 C C . LYS A 1 92 ? -10.583 -4.976 -11.736 1.00 91.38 92 LYS A C 1
ATOM 687 O O . LYS A 1 92 ? -11.184 -4.772 -12.786 1.00 91.38 92 LYS A O 1
ATOM 692 N N . GLY A 1 93 ? -9.589 -5.855 -11.644 1.00 89.69 93 GLY A N 1
ATOM 693 C CA . GLY A 1 93 ? -9.017 -6.601 -12.765 1.00 89.69 93 GLY A CA 1
ATOM 694 C C . GLY A 1 93 ? -7.759 -5.981 -13.387 1.00 89.69 93 GLY A C 1
ATOM 695 O O . GLY A 1 93 ? -7.093 -6.665 -14.173 1.00 89.69 93 GLY A O 1
ATOM 696 N N . ASP A 1 94 ? -7.374 -4.756 -13.025 1.00 92.44 94 ASP A N 1
ATOM 697 C CA . ASP A 1 94 ? -6.117 -4.157 -13.494 1.00 92.44 94 ASP A CA 1
ATOM 698 C C . ASP A 1 94 ? -4.906 -4.917 -12.951 1.00 92.44 94 ASP A C 1
ATOM 700 O O . ASP A 1 94 ? -4.922 -5.412 -11.830 1.00 92.44 94 ASP A O 1
ATOM 704 N N . THR A 1 95 ? -3.827 -5.024 -13.722 1.00 93.50 95 THR A N 1
ATOM 705 C CA . THR A 1 95 ? -2.598 -5.652 -13.217 1.00 93.50 95 THR A CA 1
ATOM 706 C C . THR A 1 95 ? -1.803 -4.644 -12.399 1.00 93.50 95 THR A C 1
ATOM 708 O O . THR A 1 95 ? -1.393 -3.605 -12.918 1.00 93.50 95 THR A O 1
ATOM 711 N N . LEU A 1 96 ? -1.530 -4.971 -11.137 1.00 92.38 96 LEU A N 1
ATOM 712 C CA . LEU A 1 96 ? -0.768 -4.103 -10.244 1.00 92.38 96 LEU A CA 1
ATOM 713 C C . LEU A 1 96 ? 0.690 -3.974 -10.720 1.00 92.38 96 LEU A C 1
ATOM 715 O O . LEU A 1 96 ? 1.402 -4.981 -10.785 1.00 92.38 96 LEU A O 1
ATOM 719 N N . PRO A 1 97 ? 1.181 -2.767 -11.044 1.00 92.69 97 PRO A N 1
ATOM 720 C CA . PRO A 1 97 ? 2.513 -2.590 -11.599 1.00 92.69 97 PRO A CA 1
ATOM 721 C C . PRO A 1 97 ? 3.601 -2.659 -10.518 1.00 92.69 97 PRO A C 1
ATOM 723 O O . PRO A 1 97 ? 3.359 -2.489 -9.318 1.00 92.69 97 PRO A O 1
ATOM 726 N N . SER A 1 98 ? 4.833 -2.905 -10.958 1.00 91.81 98 SER A N 1
ATOM 727 C CA . SER A 1 98 ? 6.040 -2.572 -10.196 1.00 91.81 98 SER A CA 1
ATOM 728 C C . SER A 1 98 ? 6.284 -1.069 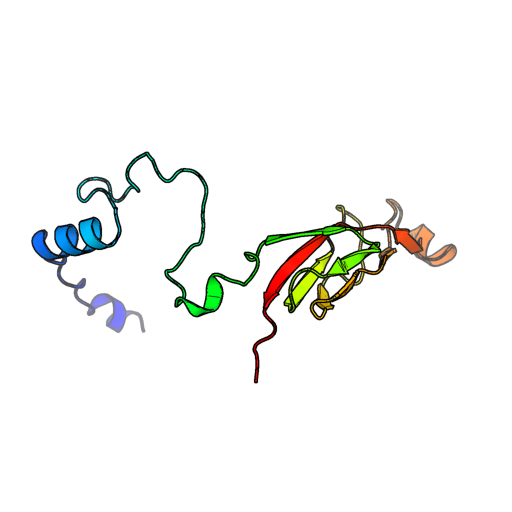-10.276 1.00 91.81 98 SER A C 1
ATOM 730 O O . SER A 1 98 ? 6.005 -0.451 -11.305 1.00 91.81 98 SER A O 1
ATOM 732 N N . ILE A 1 99 ? 6.831 -0.490 -9.212 1.00 91.38 99 ILE A N 1
ATOM 733 C CA . ILE A 1 99 ? 7.128 0.943 -9.159 1.00 91.38 99 ILE A CA 1
ATOM 734 C C . ILE A 1 99 ? 8.628 1.186 -9.117 1.00 91.38 99 ILE A C 1
ATOM 736 O O . ILE A 1 99 ? 9.399 0.370 -8.605 1.00 91.38 99 ILE A O 1
ATOM 740 N N . VAL A 1 100 ? 9.031 2.319 -9.684 1.00 90.81 100 VAL A N 1
ATOM 741 C CA . VAL A 1 100 ? 10.398 2.816 -9.570 1.00 90.81 100 VAL A CA 1
ATOM 742 C C . VAL A 1 100 ? 10.522 3.497 -8.216 1.00 90.81 100 VAL A C 1
ATOM 744 O O . VAL A 1 100 ? 9.862 4.504 -7.958 1.00 90.81 100 VAL A O 1
ATOM 747 N N . VAL A 1 101 ? 11.357 2.931 -7.352 1.00 90.06 101 VAL A N 1
ATOM 748 C CA . VAL A 1 101 ? 11.713 3.527 -6.068 1.00 90.06 101 VAL A CA 1
ATOM 749 C C . VAL A 1 101 ? 13.066 4.208 -6.175 1.00 90.06 101 VAL A C 1
ATOM 751 O O . VAL A 1 101 ? 13.985 3.714 -6.832 1.00 90.06 101 VAL A O 1
ATOM 754 N N . HIS A 1 102 ? 13.166 5.355 -5.521 1.00 87.06 102 HIS A N 1
ATOM 755 C CA . HIS A 1 102 ? 14.391 6.104 -5.321 1.00 87.06 102 HIS A CA 1
ATOM 756 C C . HIS A 1 102 ? 14.885 5.793 -3.915 1.00 87.06 102 HIS A C 1
ATOM 758 O O . HIS A 1 102 ? 14.169 6.038 -2.946 1.00 87.06 102 HIS A O 1
ATOM 764 N N . GLU A 1 103 ? 16.087 5.241 -3.803 1.00 80.00 103 GLU A N 1
ATOM 765 C CA . GLU A 1 103 ? 16.723 4.995 -2.509 1.00 80.00 103 GLU A CA 1
ATOM 766 C C . GLU A 1 103 ? 17.680 6.136 -2.182 1.00 80.00 103 GLU A C 1
ATOM 768 O O . GLU A 1 103 ? 18.654 6.369 -2.903 1.00 80.00 103 GLU A O 1
ATOM 773 N N . SER A 1 104 ? 17.402 6.839 -1.082 1.00 68.44 104 SER A N 1
ATOM 774 C CA . SER A 1 104 ? 18.294 7.875 -0.564 1.00 68.44 104 SER A CA 1
ATOM 775 C C . SER A 1 104 ? 19.564 7.228 -0.018 1.00 68.44 104 SER A C 1
ATOM 777 O O . SER A 1 104 ? 19.508 6.405 0.899 1.00 68.44 104 SER A O 1
ATOM 779 N N . ARG A 1 105 ? 20.732 7.594 -0.556 1.00 72.44 105 ARG A N 1
ATOM 780 C CA . ARG A 1 105 ? 22.007 7.127 0.002 1.00 72.44 105 ARG A CA 1
ATOM 781 C C . ARG A 1 105 ? 22.320 7.866 1.297 1.00 72.44 105 ARG A C 1
ATOM 783 O O . ARG A 1 105 ? 21.948 9.021 1.481 1.00 72.44 105 ARG A O 1
ATOM 790 N N . ALA A 1 106 ? 23.133 7.240 2.148 1.00 71.81 106 ALA A N 1
ATOM 791 C CA . ALA A 1 106 ? 23.679 7.883 3.346 1.00 71.81 106 ALA A CA 1
ATOM 792 C C . ALA A 1 106 ? 24.506 9.153 3.037 1.00 71.81 106 ALA A C 1
ATOM 794 O O . ALA A 1 106 ? 24.696 9.992 3.913 1.00 71.81 106 ALA A O 1
ATOM 795 N N . LEU A 1 107 ? 24.995 9.305 1.798 1.00 74.06 107 LEU A N 1
ATOM 796 C CA . LEU A 1 107 ? 25.766 10.462 1.340 1.00 74.06 107 LEU A CA 1
ATOM 797 C C . LEU A 1 107 ? 25.009 11.210 0.222 1.00 74.06 107 LEU A C 1
ATOM 799 O O . LEU A 1 107 ? 25.228 10.911 -0.954 1.00 74.06 107 LEU A O 1
ATOM 803 N N . PRO A 1 108 ? 24.173 12.217 0.543 1.00 67.75 108 PRO A N 1
ATOM 804 C CA . PRO A 1 108 ? 23.342 12.924 -0.444 1.00 67.75 108 PRO A CA 1
ATOM 805 C C . PRO A 1 108 ? 24.158 13.696 -1.495 1.00 67.75 108 PRO A C 1
ATOM 807 O O . PRO A 1 108 ? 23.693 13.939 -2.606 1.00 67.75 108 PRO A O 1
ATOM 810 N N . LEU A 1 109 ? 25.407 14.057 -1.178 1.00 74.25 109 LEU A N 1
ATOM 811 C CA . LEU A 1 109 ? 26.316 14.709 -2.125 1.00 74.25 109 LEU A CA 1
ATOM 812 C C . LEU A 1 109 ? 26.726 13.788 -3.282 1.00 74.25 109 LEU A C 1
ATOM 814 O O . LEU A 1 109 ? 26.958 14.283 -4.382 1.00 74.25 109 LEU A O 1
ATOM 818 N N . LEU A 1 110 ? 26.787 12.469 -3.066 1.00 71.56 110 LEU A N 1
ATOM 819 C CA . LEU A 1 110 ? 27.119 11.519 -4.131 1.00 71.56 110 LEU A CA 1
ATOM 820 C C . LEU A 1 110 ? 25.986 11.405 -5.155 1.00 71.56 110 LEU A C 1
ATOM 822 O O . LEU A 1 110 ? 26.264 11.347 -6.350 1.00 71.56 110 LEU A O 1
ATOM 826 N N . ASP A 1 111 ? 24.722 11.441 -4.728 1.00 73.38 111 ASP A N 1
ATOM 827 C CA . ASP A 1 111 ? 23.583 11.375 -5.656 1.00 73.38 111 ASP A CA 1
ATOM 828 C C . ASP A 1 111 ? 23.539 12.584 -6.609 1.00 73.38 111 ASP A C 1
ATOM 830 O O . ASP A 1 111 ? 23.046 12.470 -7.729 1.00 73.38 111 ASP A O 1
ATOM 834 N N . ARG A 1 112 ? 24.144 13.723 -6.232 1.00 72.00 112 ARG A N 1
ATOM 835 C CA . ARG A 1 112 ? 24.304 14.890 -7.119 1.00 72.00 112 ARG A CA 1
ATOM 836 C C . ARG A 1 112 ? 25.310 14.658 -8.253 1.00 72.00 112 ARG A C 1
ATOM 838 O O . ARG A 1 112 ? 25.201 15.304 -9.290 1.00 72.00 112 ARG A O 1
ATOM 845 N N . VAL A 1 113 ? 26.286 13.771 -8.057 1.00 78.06 113 VAL A N 1
ATOM 846 C CA . VAL A 1 113 ? 27.367 13.505 -9.025 1.00 78.06 113 VAL A CA 1
ATOM 847 C C . VAL A 1 113 ? 27.060 12.276 -9.881 1.00 78.06 113 VAL A C 1
ATOM 849 O O . VAL A 1 113 ? 27.341 12.273 -11.074 1.00 78.06 113 VAL A O 1
ATOM 852 N N . ILE A 1 114 ? 26.479 11.237 -9.277 1.00 78.81 114 ILE A N 1
ATOM 853 C CA . ILE A 1 114 ? 26.278 9.920 -9.903 1.00 78.81 114 ILE A CA 1
ATOM 854 C C . ILE A 1 114 ? 24.798 9.677 -10.262 1.00 78.81 114 ILE A C 1
ATOM 856 O O . ILE A 1 114 ? 24.468 8.676 -10.895 1.00 78.81 114 ILE A O 1
ATOM 860 N N . GLY A 1 115 ? 23.904 10.592 -9.875 1.00 73.69 115 GLY A N 1
ATOM 861 C CA . GLY A 1 115 ? 22.459 10.442 -10.018 1.00 73.69 115 GLY A CA 1
ATOM 862 C C . GLY A 1 115 ? 21.832 9.587 -8.912 1.00 73.69 115 GLY A C 1
ATOM 863 O O . GLY A 1 115 ? 22.480 8.727 -8.304 1.00 73.69 115 GLY A O 1
ATOM 864 N N . MET A 1 116 ? 20.541 9.824 -8.662 1.00 74.88 116 MET A N 1
ATOM 865 C CA . MET A 1 116 ? 19.750 9.038 -7.712 1.00 74.88 116 MET A CA 1
ATOM 866 C C . MET A 1 116 ? 19.632 7.589 -8.182 1.00 74.88 116 MET A C 1
ATOM 868 O O . MET A 1 116 ? 19.396 7.321 -9.363 1.00 74.88 116 MET A O 1
ATOM 872 N N . ARG A 1 117 ? 19.752 6.635 -7.253 1.00 78.94 117 ARG A N 1
ATOM 873 C CA . ARG A 1 117 ? 19.546 5.223 -7.580 1.00 78.94 117 ARG A CA 1
ATOM 874 C C . ARG A 1 117 ? 18.056 4.965 -7.784 1.00 78.94 117 ARG A C 1
ATOM 876 O O . ARG A 1 117 ? 17.290 4.962 -6.826 1.00 78.94 117 ARG A O 1
ATOM 883 N N . GLN A 1 118 ? 17.678 4.724 -9.033 1.00 86.00 118 GLN A N 1
ATOM 884 C CA . GLN A 1 118 ? 16.348 4.264 -9.406 1.00 86.00 118 GLN A CA 1
ATOM 885 C C . GLN A 1 118 ? 16.354 2.744 -9.510 1.00 86.00 118 GLN A C 1
ATOM 887 O O . GLN A 1 118 ? 17.192 2.165 -10.202 1.00 86.00 118 GLN A O 1
ATOM 892 N N . GLN A 1 119 ? 15.419 2.091 -8.829 1.00 85.12 119 GLN A N 1
ATOM 893 C CA . GLN A 1 119 ? 15.232 0.652 -8.941 1.00 85.12 119 GLN A CA 1
ATOM 894 C C . GLN A 1 119 ? 13.753 0.329 -9.119 1.00 85.12 119 GLN A C 1
ATOM 896 O O . GLN A 1 119 ? 12.916 0.740 -8.322 1.00 85.12 119 GLN A O 1
ATOM 901 N N . THR A 1 120 ? 13.427 -0.448 -10.149 1.00 90.00 120 THR A N 1
ATOM 902 C CA . THR A 1 120 ? 12.091 -1.033 -10.285 1.00 90.00 120 THR A CA 1
ATOM 903 C C . THR A 1 120 ? 11.965 -2.182 -9.293 1.00 90.00 120 THR A C 1
ATOM 905 O O . THR A 1 120 ? 12.696 -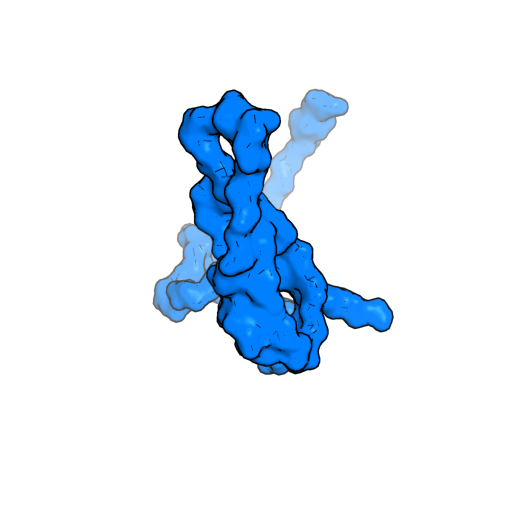3.168 -9.392 1.00 90.00 120 THR A O 1
ATOM 908 N N . THR A 1 121 ? 11.056 -2.061 -8.328 1.00 88.38 121 THR A N 1
ATOM 909 C CA . THR A 1 121 ? 10.817 -3.097 -7.318 1.00 88.38 121 THR A CA 1
ATOM 910 C C . THR A 1 121 ? 9.366 -3.550 -7.323 1.00 88.38 121 THR A C 1
ATOM 912 O O . THR A 1 121 ? 8.443 -2.802 -7.659 1.00 88.38 121 THR A O 1
ATOM 915 N N . GLN A 1 122 ? 9.170 -4.808 -6.940 1.00 91.50 122 GLN A N 1
ATOM 916 C CA . GLN A 1 122 ? 7.855 -5.321 -6.593 1.00 91.50 122 GLN A CA 1
ATOM 917 C C . GLN A 1 122 ? 7.470 -4.778 -5.218 1.00 91.50 122 GLN A C 1
ATOM 919 O O . GLN A 1 122 ? 8.293 -4.763 -4.298 1.00 91.50 122 GLN A O 1
ATOM 924 N N . VAL A 1 123 ? 6.228 -4.325 -5.096 1.00 91.25 123 VAL A N 1
ATOM 925 C CA . VAL A 1 123 ? 5.680 -3.754 -3.866 1.00 91.25 123 VAL A CA 1
ATOM 926 C C . VAL A 1 123 ? 4.369 -4.433 -3.510 1.00 91.25 123 VAL A C 1
ATOM 928 O O . VAL A 1 123 ? 3.690 -5.028 -4.352 1.00 91.25 123 VAL A O 1
ATOM 931 N N . ALA A 1 124 ? 4.031 -4.357 -2.229 1.00 93.50 124 ALA A N 1
ATOM 932 C CA . ALA A 1 124 ? 2.700 -4.683 -1.762 1.00 93.50 124 ALA A CA 1
ATOM 933 C C . ALA A 1 124 ? 1.836 -3.425 -1.882 1.00 93.50 124 ALA A C 1
ATOM 935 O O . ALA A 1 124 ? 2.175 -2.385 -1.326 1.00 93.50 124 ALA A O 1
ATOM 936 N N . TRP A 1 125 ? 0.735 -3.520 -2.609 1.00 94.19 125 TRP A N 1
ATOM 937 C CA . TRP A 1 125 ? -0.272 -2.479 -2.729 1.00 94.19 125 TRP A CA 1
ATOM 938 C C . TRP A 1 125 ? -1.329 -2.690 -1.656 1.00 94.19 125 TRP A C 1
ATOM 940 O O . TRP A 1 125 ? -1.832 -3.799 -1.505 1.00 94.19 125 TRP A O 1
ATOM 950 N N . ARG A 1 126 ? -1.687 -1.638 -0.925 1.00 94.50 126 ARG A N 1
ATOM 951 C CA . ARG A 1 126 ? -2.725 -1.645 0.106 1.00 94.50 126 ARG A CA 1
ATOM 952 C C . ARG A 1 126 ? -3.885 -0.749 -0.306 1.00 94.50 126 ARG A C 1
ATOM 954 O O . ARG A 1 126 ? -3.661 0.422 -0.586 1.00 94.50 126 ARG A O 1
ATOM 961 N N . LEU A 1 127 ? -5.108 -1.259 -0.283 1.00 93.81 127 LEU A N 1
ATOM 962 C CA . LEU A 1 127 ? -6.309 -0.467 -0.536 1.00 93.81 127 LEU A CA 1
ATOM 963 C C . LEU A 1 127 ? -6.470 0.596 0.560 1.00 93.81 127 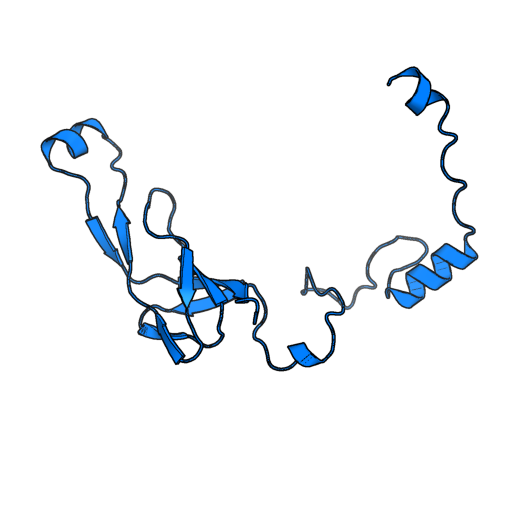LEU A C 1
ATOM 965 O O . LEU A 1 127 ? -6.551 0.244 1.737 1.00 93.81 127 LEU A O 1
ATOM 969 N N . VAL A 1 128 ? -6.504 1.875 0.185 1.00 93.56 128 VAL A N 1
ATOM 970 C CA . VAL A 1 128 ? -6.656 3.006 1.122 1.00 93.56 128 VAL A CA 1
ATOM 971 C C . VAL A 1 128 ? -8.017 3.685 1.014 1.00 93.56 128 VAL A C 1
ATOM 973 O O . VAL A 1 128 ? -8.537 4.151 2.024 1.00 93.56 128 VAL A O 1
ATOM 976 N N . SER A 1 129 ? -8.631 3.692 -0.167 1.00 90.06 129 SER A N 1
ATOM 977 C CA . SER A 1 129 ? -10.001 4.175 -0.353 1.00 90.06 129 SER A CA 1
ATOM 978 C C . SER A 1 129 ? -10.642 3.550 -1.588 1.00 90.06 129 SER A C 1
ATOM 980 O O . SER A 1 129 ? -9.949 3.065 -2.479 1.00 90.06 129 SER A O 1
ATOM 982 N N . TYR A 1 130 ? -11.970 3.546 -1.642 1.00 91.19 130 TYR A N 1
ATOM 983 C CA . TYR A 1 130 ? -12.707 3.137 -2.837 1.00 91.19 130 TYR A CA 1
ATOM 984 C C . TYR A 1 130 ? -12.790 4.300 -3.827 1.00 91.19 130 TYR A C 1
ATOM 986 O O . TYR A 1 130 ? -12.708 5.467 -3.434 1.00 91.19 130 TYR A O 1
ATOM 994 N N . LEU A 1 131 ? -12.960 3.993 -5.112 1.00 87.25 131 LEU A N 1
ATOM 995 C CA . LEU A 1 131 ? -13.333 5.012 -6.083 1.00 87.25 131 LEU A CA 1
ATOM 996 C C . LEU A 1 131 ? -14.824 5.285 -5.891 1.00 87.25 131 LEU A C 1
ATOM 998 O O . LEU A 1 131 ? -15.652 4.397 -6.079 1.00 87.25 131 LEU A O 1
ATOM 1002 N N . ASP A 1 132 ? -15.163 6.497 -5.453 1.00 73.06 132 ASP A N 1
ATOM 1003 C CA . ASP A 1 132 ? -16.561 6.899 -5.336 1.00 73.06 132 ASP A CA 1
ATOM 1004 C C . ASP A 1 132 ? -17.197 6.810 -6.732 1.00 73.06 132 ASP A C 1
ATOM 1006 O O . ASP A 1 132 ? -16.686 7.389 -7.698 1.00 73.06 132 ASP A O 1
ATOM 1010 N N . GLN A 1 133 ? -18.248 6.000 -6.861 1.00 56.69 133 GLN A N 1
ATOM 1011 C CA . GLN A 1 133 ? -19.005 5.896 -8.103 1.00 56.69 133 GLN A CA 1
ATOM 1012 C C . GLN A 1 133 ? -19.827 7.179 -8.239 1.00 56.69 133 GLN A C 1
ATOM 1014 O O . GLN A 1 133 ? -20.895 7.282 -7.641 1.00 56.69 133 GLN A O 1
ATOM 1019 N N . ALA A 1 134 ? -19.286 8.152 -8.975 1.00 39.31 134 ALA A N 1
ATOM 1020 C CA . ALA A 1 134 ? -20.016 9.344 -9.403 1.00 39.31 134 ALA A CA 1
ATOM 1021 C C . ALA A 1 134 ? -21.256 8.987 -10.239 1.00 39.31 134 ALA A C 1
ATOM 1023 O O . ALA A 1 134 ? -21.183 8.004 -11.016 1.00 39.31 134 ALA A O 1
#

Organism: Burkholderia cepacia (NCBI:txid292)

Secondary structure (DSSP, 8-state):
-HHHHHTSPPPPPPPHHHHHHHHHHTTB-TTT-PBPTT--S--------GGGTTSPPTT-EEETTSBPSSSEEEEE-PPTTEES--EEEE-TTPBPPPEEEEEPPS-HHHHHHH--EEEEE--EEEEEE-----

Sequence (134 aa):
WQKEQDAAAPPQKPSDEMINEMAKAKHLDPATGLPLAGVQDKTSAEPQPATLATRLPIGTVARTGERCPEDGVWCAALKEGQAGDSERRFLKGDTLPSIVVHESRALPLLDRVIGMRQQTTQVAWRLVSYLDQA

Radius of gyration: 23.82 Å; chains: 1; bounding box: 58×46×47 Å

pLDDT: mean 74.44, std 16.61, range [39.31, 94.75]

Foldseek 3Di:
DVVVVVPPDPPDDPDLVVLVVVCVVVCADSVPRHRDPPPDDDDDDDPDDPVCPQADDFFDKDKQQDFDQAFAKKAWDDDPQWDWCGIDTDHGRDGHHFTWIFGCDPDNVVCVVVNTDTDGDMTIITGHGHDPPD

InterPro domains:
  IPR045653 Domain of unknown function DUF6396 [PF19933] (1-36)